Protein 5VZ3 (pdb70)

GO terms:
  GO:0002023 reduction of food intake in response to dietary excess (P, IDA)
  GO:0005125 cytokine activity (F, IDA)
  GO:0005179 hormone activity (F, IDA)
  GO:0005576 extracellular region (C, IDA)
  GO:0005634 nucleus (C, IDA)
  GO:0005737 cytoplasm (C, IDA)
  GO:0042803 protein homodimerization activity (F, IDA)
  GO:0160144 GDF15-GFRAL signaling pathway (P, IDA)
  GO:1901558 response to metformin (P, IDA)
  GO:0032099 negative regulation of appetite (P, IDA)
  GO:0051897 positive regulation of phosphatidylinositol 3-kinase/protein kinase B signal transduction (P, IDA)
  GO:0060392 negative regulation of SMAD protein signal transduction (P, IDA)
  GO:0043410 positive regulation of MAPK cascade (P, IMP)
  GO:0051897 positive regulation of phosphatidylinositol 3-kinase/protein kinase B signal transduction (P, IMP)
  GO:0005515 protein binding (F, IPI)
  GO:0005125 cytokine activity (F, TAS)
  GO:0005576 extracellular region (C, TAS)
  GO:0007165 signal transduction (P, TAS)
  GO:0007179 transforming growth factor beta receptor signaling pathway (P, TAS)
  GO:0007267 cell-cell signaling (P, TAS)

Organism: Homo sapiens (NCBI:txid9606)

Sequence (108 aa):
DHCPLGPGRCCRLHTVRASLEDLGWADWVLSPREVQVTMCIGACPSQFRAANMHAQIKTSLHRLKPDTVPAPCCCCVPASYNPMVLIQKTDTGVSLQTYDDLLAKDCHCI

Foldseek 3Di:
DADDPDVVQAWKKDWDKAACVRVVNPQWFDPDRIDRAIFIDHHAAAPFQAVDVVLNVLNVVCVVPVVPGPHFGKGAPAWAKDWTWTADPVGIDIDIGTHRHGDIIGTD

Solvent-accessible surface area: 7211 Å² total; per-residue (Å²): 131,143,4,84,116,46,91,35,154,3,0,90,61,51,60,60,150,9,26,8,130,107,59,62,71,46,113,140,10,76,41,39,186,95,3,111,21,28,75,17,74,31,57,15,42,71,145,10,82,39,35,71,150,110,1,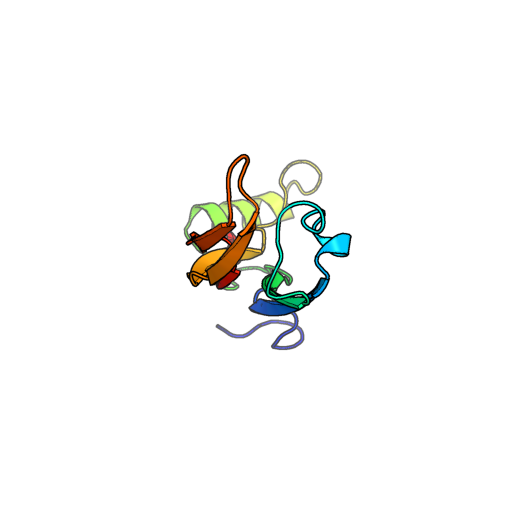86,91,39,34,63,64,60,186,112,97,79,152,106,24,87,44,12,74,17,38,43,48,35,91,50,81,30,72,8,57,29,89,58,146,139,36,91,30,125,82,85,74,97,101,60,23,4,104,66,6,44,2,62

InterPro domains:
  IPR001839 Transforming growth factor-beta, C-terminal [PF00019] (210-307)
  IPR001839 Transforming growth factor-beta, C-terminal [PS51362] (193-308)
  IPR001839 Transforming growth factor-beta, C-terminal [SM00204] (211-308)
  IPR015615 Transforming growth factor-beta-like [PTHR11848] (114-307)
  IPR029034 Cystine-knot cytokine [G3DSA:2.10.90.10] (200-307)
  IPR029034 Cystine-knot cytokine [SSF57501] (201-307)

Structure (mmCIF, N/CA/C/O backbone):
data_5VZ3
#
_entry.id   5VZ3
#
_cell.length_a   49.964
_cell.length_b   123.020
_cell.length_c   41.698
_cell.angle_alpha   90.000
_cell.angle_beta   90.000
_cell.angle_gamma   90.000
#
_symmetry.space_group_name_H-M   'C 2 2 2'
#
loop_
_entity.id
_entity.type
_entity.pdbx_description
1 polymer 'Growth/differentiation factor 15'
2 water water
#
loop_
_atom_site.group_PDB
_atom_site.id
_atom_site.type_symbol
_atom_site.label_atom_id
_atom_site.label_alt_id
_atom_site.label_comp_id
_atom_site.label_asym_id
_atom_site.label_entity_id
_atom_site.label_seq_id
_atom_site.pdbx_PDB_ins_code
_atom_site.Cartn_x
_atom_site.Cartn_y
_atom_site.Cartn_z
_atom_site.occupancy
_atom_site.B_iso_or_equiv
_atom_site.auth_seq_id
_atom_site.auth_comp_id
_atom_site.auth_asym_id
_atom_site.auth_atom_id
_atom_site.pdbx_PDB_model_num
ATOM 1 N N . ASP A 1 5 ? 8.818 13.565 -11.398 1.00 106.04 5 ASP A N 1
ATOM 2 C CA . ASP A 1 5 ? 9.382 14.677 -10.578 1.00 106.35 5 ASP A CA 1
ATOM 3 C C . ASP A 1 5 ? 9.674 15.915 -11.444 1.00 105.64 5 ASP A C 1
ATOM 4 O O . ASP A 1 5 ? 10.673 15.944 -12.181 1.00 103.41 5 ASP A O 1
ATOM 9 N N . HIS A 1 6 ? 8.774 16.904 -11.364 1.00 101.57 6 HIS A N 1
ATOM 10 C CA . HIS A 1 6 ? 8.876 18.173 -12.108 1.00 103.36 6 HIS A CA 1
ATOM 11 C C . HIS A 1 6 ? 9.570 19.239 -11.255 1.00 93.42 6 HIS A C 1
ATOM 12 O O . HIS A 1 6 ? 9.304 19.362 -10.055 1.00 95.83 6 HIS A O 1
ATOM 19 N N . CYS A 1 7 ? 10.458 20.006 -11.879 1.00 80.32 7 CYS A N 1
ATOM 20 C CA . CYS A 1 7 ? 11.202 21.046 -11.174 1.00 75.13 7 CYS A CA 1
ATOM 21 C C . CYS A 1 7 ? 10.345 22.323 -11.215 1.00 77.72 7 CYS A C 1
ATOM 22 O O . CYS A 1 7 ? 9.825 22.627 -12.274 1.00 74.45 7 CYS A O 1
ATOM 25 N N . PRO A 1 8 ? 10.184 23.052 -10.074 1.00 82.64 8 PRO A N 1
ATOM 26 C CA . PRO A 1 8 ? 9.596 24.429 -10.010 1.00 83.65 8 PRO A CA 1
ATOM 27 C C . PRO A 1 8 ? 10.595 25.581 -10.208 1.00 86.63 8 PRO A C 1
ATOM 28 O O . PRO A 1 8 ? 11.257 25.994 -9.254 1.00 93.50 8 PRO A O 1
ATOM 32 N N . LEU A 1 9 ? 10.583 26.151 -11.417 1.00 95.45 9 LEU A N 1
ATOM 33 C CA . LEU A 1 9 ? 11.704 26.863 -12.103 1.00 95.53 9 LEU A CA 1
ATOM 34 C C . LEU A 1 9 ? 12.152 25.885 -13.210 1.00 102.66 9 LEU A C 1
ATOM 35 O O . LEU A 1 9 ? 11.736 24.727 -13.185 1.00 114.99 9 LEU A O 1
ATOM 40 N N . GLY A 1 10 ? 12.922 26.315 -14.209 1.00 106.65 10 GLY A N 1
ATOM 41 C CA . GLY A 1 10 ? 13.437 25.362 -15.232 1.00 111.00 10 GLY A CA 1
ATOM 42 C C . GLY A 1 10 ? 12.394 24.755 -16.175 1.00 113.14 10 GLY A C 1
ATOM 43 O O . GLY A 1 10 ? 11.814 25.510 -16.943 1.00 123.04 10 GLY A O 1
ATOM 44 N N . PRO A 1 11 ? 12.170 23.426 -16.205 1.00 126.24 11 PRO A N 1
ATOM 45 C CA . PRO A 1 11 ? 12.982 22.400 -15.527 1.00 128.80 11 PRO A CA 1
ATOM 46 C C . PRO A 1 11 ? 14.434 22.342 -16.016 1.00 122.17 11 PRO A C 1
ATOM 47 O O . PRO A 1 11 ? 14.838 23.144 -16.864 1.00 114.59 11 PRO A O 1
ATOM 51 N N . GLY A 1 12 ? 15.214 21.424 -15.447 1.00 105.67 12 GLY A N 1
ATOM 52 C CA . GLY A 1 12 ? 16.6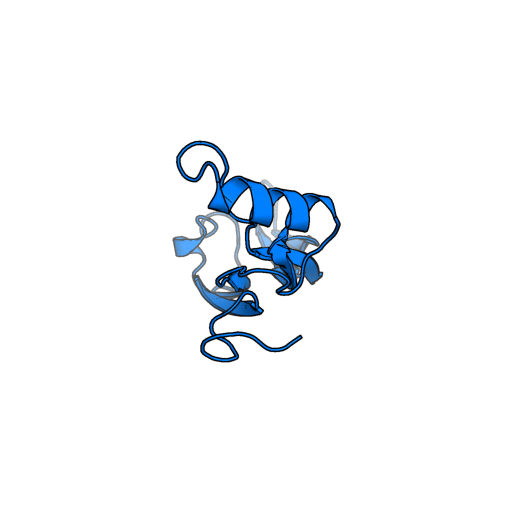72 21.430 -15.613 1.00 90.76 12 GLY A CA 1
ATOM 53 C C . GLY A 1 12 ? 17.464 22.432 -14.762 1.00 80.83 12 GLY A C 1
ATOM 54 O O . GLY A 1 12 ? 18.704 22.377 -14.759 1.00 72.68 12 GLY A O 1
ATOM 55 N N . ARG A 1 13 ? 16.759 23.317 -14.042 1.00 79.52 13 ARG A N 1
ATOM 56 C CA . ARG A 1 13 ? 17.323 24.300 -13.090 1.00 76.79 13 ARG A CA 1
ATOM 57 C C . ARG A 1 13 ? 17.388 23.770 -11.617 1.00 64.88 13 ARG A C 1
ATOM 58 O O . ARG A 1 13 ? 17.803 24.456 -10.654 1.00 57.95 13 ARG A O 1
ATOM 66 N N . CYS A 1 14 ? 16.995 22.515 -11.458 1.00 64.87 14 CYS A N 1
ATOM 67 C CA . CYS A 1 14 ? 17.016 21.850 -10.164 1.00 54.54 14 CYS A CA 1
ATOM 68 C C . CYS A 1 14 ? 18.057 20.768 -10.235 1.00 50.48 14 CYS A C 1
ATOM 69 O O . CYS A 1 14 ? 18.648 20.499 -11.284 1.00 48.24 14 CYS A O 1
ATOM 72 N N . CYS A 1 15 ? 18.280 20.150 -9.095 1.00 39.72 15 CYS A N 1
ATOM 73 C CA . CYS A 1 15 ? 19.233 19.128 -8.935 1.00 33.58 15 CYS A CA 1
ATOM 74 C C . CYS A 1 15 ? 19.228 18.148 -10.087 1.00 41.78 15 CYS A C 1
ATOM 75 O O . CYS A 1 15 ? 18.228 17.426 -10.295 1.00 37.65 15 CYS A O 1
ATOM 78 N N . ARG A 1 16 ? 20.323 18.129 -10.863 1.00 40.85 16 ARG A N 1
ATOM 79 C CA . ARG A 1 16 ? 20.465 17.114 -11.922 1.00 37.26 16 ARG A CA 1
ATOM 80 C C . ARG A 1 16 ? 21.924 16.934 -12.325 1.00 37.79 16 ARG A C 1
ATOM 81 O O . ARG A 1 16 ? 22.778 17.721 -11.945 1.00 37.61 16 ARG A O 1
ATOM 89 N N . LEU A 1 17 ? 22.196 15.875 -13.074 1.00 40.67 17 LEU A N 1
ATOM 90 C CA . LEU A 1 17 ? 23.532 15.624 -13.609 1.00 43.45 17 LEU A CA 1
ATOM 91 C C . LEU A 1 17 ? 23.954 16.685 -14.621 1.00 44.20 17 LEU A C 1
ATOM 92 O O . LEU A 1 17 ? 23.230 16.956 -15.572 1.00 43.05 17 LEU A O 1
ATOM 97 N N . HIS A 1 18 ? 25.088 17.323 -14.362 1.00 42.99 18 HIS A N 1
ATOM 98 C CA . HIS A 1 18 ? 25.813 18.186 -15.287 1.00 44.97 18 HIS A CA 1
ATOM 99 C C . HIS A 1 18 ? 27.147 17.566 -15.695 1.00 46.25 18 HIS A C 1
ATOM 100 O O . HIS A 1 18 ? 27.684 16.729 -14.985 1.00 47.66 18 HIS A O 1
ATOM 107 N N . THR A 1 19 ? 27.688 18.036 -16.819 1.00 46.48 19 THR A N 1
ATOM 108 C CA . THR A 1 19 ? 29.053 17.697 -17.248 1.00 43.96 19 THR A CA 1
ATOM 109 C C . THR A 1 19 ? 29.911 18.908 -17.117 1.00 45.89 19 THR A C 1
ATOM 110 O O . THR A 1 19 ? 29.559 19.974 -17.578 1.00 44.83 19 THR A O 1
ATOM 114 N N . VAL A 1 20 ? 31.008 18.789 -16.389 1.00 42.16 20 VAL A N 1
ATOM 115 C CA . VAL A 1 20 ? 31.903 19.903 -16.212 1.00 39.55 20 VAL A CA 1
ATOM 116 C C . VAL A 1 20 ? 33.232 19.408 -16.811 1.00 44.10 20 VAL A C 1
ATOM 117 O O . VAL A 1 20 ? 33.732 18.342 -16.403 1.00 41.83 20 VAL A O 1
ATOM 121 N N . ARG A 1 21 ? 33.790 20.180 -17.744 1.00 40.88 21 ARG A N 1
ATOM 122 C CA . ARG A 1 21 ? 35.054 19.801 -18.446 1.00 41.89 21 ARG A CA 1
ATOM 123 C C . ARG A 1 21 ? 36.198 20.319 -17.666 1.00 37.13 21 ARG A C 1
ATOM 124 O O . ARG A 1 21 ? 36.175 21.433 -17.259 1.00 42.98 21 ARG A O 1
ATOM 132 N N . ALA A 1 22 ? 37.163 19.470 -17.357 1.00 38.64 22 ALA A N 1
ATOM 133 C CA . ALA A 1 22 ? 38.226 19.851 -16.472 1.00 38.67 22 ALA A CA 1
ATOM 134 C C . ALA A 1 22 ? 39.546 19.318 -17.028 1.00 35.86 22 ALA A C 1
ATOM 135 O O . ALA A 1 22 ? 39.677 18.131 -17.339 1.00 42.27 22 ALA A O 1
ATOM 137 N N . SER A 1 23 ? 40.533 20.177 -17.057 1.00 40.28 23 SER A N 1
ATOM 138 C CA . SER A 1 23 ? 41.889 19.710 -17.372 1.00 43.98 23 SER A CA 1
ATOM 139 C C . SER A 1 23 ? 42.523 19.047 -16.164 1.00 40.78 23 SER A C 1
ATOM 140 O O . SER A 1 23 ? 42.143 19.291 -15.006 1.00 39.23 23 SER A O 1
ATOM 143 N N . LEU A 1 24 ? 43.579 18.294 -16.428 1.00 38.84 24 LEU A N 1
ATOM 144 C CA . LEU A 1 24 ? 44.370 17.717 -15.400 1.00 37.69 24 LEU A CA 1
ATOM 145 C C . LEU A 1 24 ? 44.925 18.748 -14.492 1.00 41.07 24 LEU A C 1
ATOM 146 O O . LEU A 1 24 ? 45.011 18.490 -13.305 1.00 41.13 24 LEU A O 1
ATOM 151 N N . GLU A 1 25 ? 45.269 19.937 -15.013 1.00 35.48 25 GLU A N 1
ATOM 152 C CA . GLU A 1 25 ? 45.880 20.969 -14.184 1.00 43.90 25 GLU A CA 1
ATOM 153 C C . GLU A 1 25 ? 44.765 21.573 -13.255 1.00 36.32 25 GLU A C 1
ATOM 154 O O . GLU A 1 25 ? 45.021 21.929 -12.126 1.00 43.20 25 GLU A O 1
ATOM 160 N N . ASP A 1 26 ? 43.549 21.668 -13.782 1.00 37.29 26 ASP A N 1
ATOM 161 C CA . ASP A 1 26 ? 42.340 22.066 -13.000 1.00 42.38 26 ASP A CA 1
ATOM 162 C C . ASP A 1 26 ? 42.146 21.129 -11.775 1.00 43.02 26 ASP A C 1
ATOM 163 O O . ASP A 1 26 ? 41.863 21.588 -10.682 1.00 39.77 26 ASP A O 1
ATOM 168 N N . LEU A 1 27 ? 42.337 19.831 -11.988 1.00 36.67 27 LEU A N 1
ATOM 169 C CA . LEU A 1 27 ? 42.080 18.801 -10.964 1.00 35.35 27 LEU A CA 1
ATOM 170 C C . LEU A 1 27 ? 43.183 18.644 -10.004 1.00 38.38 27 LEU A C 1
ATOM 171 O O . LEU A 1 27 ? 43.045 17.964 -8.984 1.00 41.67 27 LEU A O 1
ATOM 176 N N . GLY A 1 28 ? 44.334 19.213 -10.343 1.00 41.25 28 GLY A N 1
ATOM 177 C CA . GLY A 1 28 ? 45.523 19.002 -9.557 1.00 42.03 28 GLY A CA 1
ATOM 178 C C . GLY A 1 28 ? 46.156 17.639 -9.850 1.00 38.05 28 GLY A C 1
ATOM 179 O O . GLY A 1 28 ? 46.969 17.204 -9.078 1.00 40.05 28 GLY A O 1
ATOM 180 N N . TRP A 1 29 ? 45.808 17.008 -10.974 1.00 37.52 29 TRP A N 1
ATOM 181 C CA . TRP A 1 29 ? 46.288 15.687 -11.305 1.00 37.68 29 TRP A CA 1
ATOM 182 C C . TRP A 1 29 ? 47.489 15.646 -12.284 1.00 44.05 29 TRP A C 1
ATOM 183 O O . TRP A 1 29 ? 47.975 14.572 -12.565 1.00 41.43 29 TRP A O 1
ATOM 194 N N . ALA A 1 30 ? 47.972 16.771 -12.773 1.00 44.08 30 ALA A N 1
ATOM 195 C CA . ALA A 1 30 ? 48.839 16.752 -13.962 1.00 49.91 30 ALA A CA 1
ATOM 196 C C . ALA A 1 30 ? 50.209 16.069 -13.683 1.00 51.61 30 ALA A C 1
ATOM 197 O O . ALA A 1 30 ? 50.763 15.470 -14.580 1.00 55.55 30 ALA A O 1
ATOM 199 N N . ASP A 1 31 ? 50.699 16.089 -12.441 1.00 47.23 31 ASP A N 1
ATOM 200 C CA . ASP A 1 31 ? 51.957 15.354 -12.105 1.00 57.95 31 ASP A CA 1
ATOM 201 C C . ASP A 1 31 ? 51.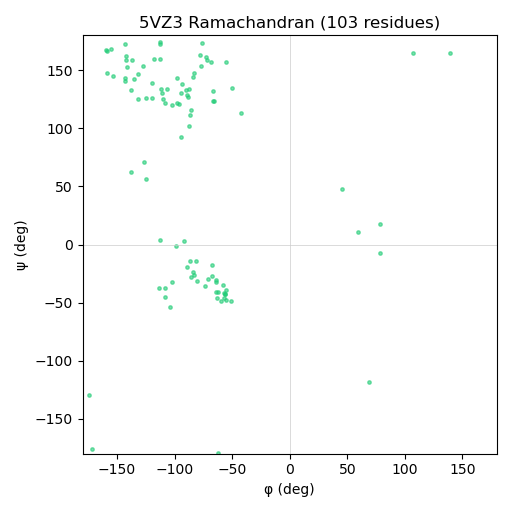884 13.853 -12.243 1.00 51.82 31 ASP A C 1
ATOM 202 O O . ASP A 1 31 ? 52.897 13.235 -12.447 1.00 60.33 31 ASP A O 1
ATOM 207 N N . TRP A 1 32 ? 50.710 13.266 -12.023 1.00 49.80 32 TRP A N 1
ATOM 208 C CA . TRP A 1 32 ? 50.567 11.823 -11.949 1.00 50.15 32 TRP A CA 1
ATOM 209 C C . TRP A 1 32 ? 49.769 11.246 -13.061 1.00 43.59 32 TRP A C 1
ATOM 210 O O . TRP A 1 32 ? 50.033 10.165 -13.455 1.00 53.18 32 TRP A O 1
ATOM 221 N N . VAL A 1 33 ? 48.730 11.915 -13.516 1.00 39.71 33 VAL A N 1
ATOM 222 C CA . VAL A 1 33 ? 47.863 11.375 -14.511 1.00 38.40 33 VAL A CA 1
ATOM 223 C C . VAL A 1 33 ? 48.359 11.756 -15.914 1.00 39.20 33 VAL A C 1
ATOM 224 O O . VAL A 1 33 ? 48.648 12.920 -16.186 1.00 41.29 33 VAL A O 1
ATOM 228 N N . LEU A 1 34 ? 48.392 10.753 -16.787 1.00 40.98 34 LEU A N 1
ATOM 229 C CA . LEU A 1 34 ? 48.849 10.915 -18.176 1.00 42.79 34 LEU A CA 1
ATOM 230 C C . LEU A 1 34 ? 47.690 10.983 -19.171 1.00 38.49 34 LEU A C 1
ATOM 231 O O . LEU A 1 34 ? 47.788 11.635 -20.194 1.00 40.48 34 LEU A O 1
ATOM 236 N N . SER A 1 35 ? 46.595 10.298 -18.910 1.00 40.01 35 SER A N 1
ATOM 237 C CA . SER A 1 35 ? 45.443 10.339 -19.807 1.00 41.48 35 SER A CA 1
ATOM 238 C C . SER A 1 35 ? 44.200 9.929 -19.075 1.00 44.15 35 SER A C 1
ATOM 239 O O . SER A 1 35 ? 44.303 9.089 -18.189 1.00 41.62 35 SER A O 1
ATOM 242 N N . PRO A 1 36 ? 43.021 10.472 -19.406 1.00 45.26 36 PRO A N 1
ATOM 243 C CA . PRO A 1 36 ? 42.803 11.533 -20.402 1.00 44.68 36 PRO A CA 1
ATOM 244 C C . PRO A 1 36 ? 43.318 12.854 -19.904 1.00 46.70 36 PRO A C 1
ATOM 245 O O . PRO A 1 36 ? 43.519 13.013 -18.705 1.00 46.62 36 PRO A O 1
ATOM 249 N N . ARG A 1 37 ? 43.585 13.784 -20.822 1.00 39.11 37 ARG A N 1
ATOM 250 C CA . ARG A 1 37 ? 44.151 15.073 -20.455 1.00 42.05 37 ARG A CA 1
ATOM 251 C C . ARG A 1 37 ? 43.001 16.049 -20.151 1.00 33.29 37 ARG A C 1
ATOM 252 O O . ARG A 1 37 ? 43.228 17.059 -19.497 1.00 39.66 37 ARG A O 1
ATOM 260 N N . GLU A 1 38 ? 41.818 15.739 -20.623 1.00 38.80 38 GLU A N 1
ATOM 261 C CA . GLU A 1 38 ? 40.605 16.521 -20.358 1.00 45.82 38 GLU A CA 1
ATOM 262 C C . GLU A 1 38 ? 39.629 15.550 -19.778 1.00 44.87 38 GLU A C 1
ATOM 263 O O . GLU A 1 38 ? 39.362 14.531 -20.389 1.00 40.99 38 GLU A O 1
ATOM 269 N N . VAL A 1 39 ? 39.073 15.848 -18.602 1.00 45.11 39 VAL A N 1
ATOM 270 C CA . VAL A 1 39 ? 38.043 14.975 -18.009 1.00 44.71 39 VAL A CA 1
ATOM 271 C C . VAL A 1 39 ? 36.665 15.612 -18.100 1.00 37.00 39 VAL A C 1
ATOM 272 O O . VAL A 1 39 ? 36.493 16.798 -17.805 1.00 40.17 39 VAL A O 1
ATOM 276 N N 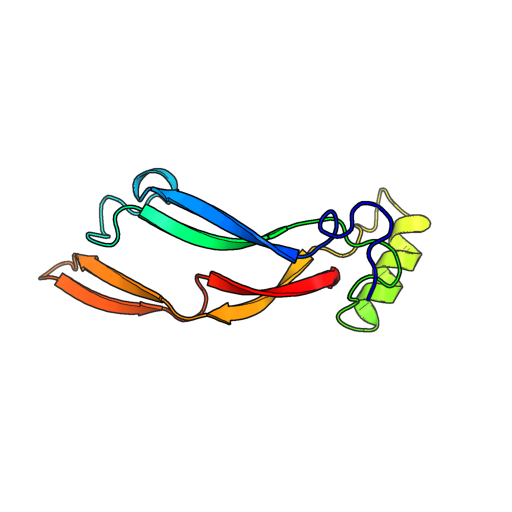. GLN A 1 40 ? 35.714 14.815 -18.528 1.00 36.61 40 GLN A N 1
ATOM 277 C CA . GLN A 1 40 ? 34.322 15.201 -18.613 1.00 43.64 40 GLN A CA 1
ATOM 278 C C . GLN A 1 40 ? 33.708 14.712 -17.268 1.00 44.17 40 GLN A C 1
ATOM 279 O O . GLN A 1 40 ? 33.352 13.539 -17.072 1.00 39.65 40 GLN A O 1
ATOM 285 N N . VAL A 1 41 ? 33.711 15.620 -16.318 1.00 41.08 41 VAL A N 1
ATOM 286 C CA . VAL A 1 41 ? 33.308 15.228 -14.963 1.00 41.43 41 VAL A CA 1
ATOM 287 C C . VAL A 1 41 ? 31.790 15.330 -14.885 1.00 34.81 41 VAL A C 1
ATOM 288 O O . VAL A 1 41 ? 31.227 16.419 -14.968 1.00 43.22 41 VAL A O 1
ATOM 292 N N . THR A 1 42 ? 31.108 14.232 -14.681 1.00 36.12 42 THR A N 1
ATOM 293 C CA . THR A 1 42 ? 29.677 14.344 -14.469 1.00 38.40 42 THR A CA 1
ATOM 294 C C . THR A 1 42 ? 29.423 14.554 -12.941 1.00 33.86 42 THR A C 1
ATOM 295 O O . THR A 1 42 ? 30.053 13.860 -12.080 1.00 32.60 42 THR A O 1
ATOM 299 N N . MET A 1 43 ? 28.670 15.610 -12.672 1.00 38.74 43 MET A N 1
ATOM 300 C CA . MET A 1 43 ? 28.353 16.000 -11.312 1.00 41.01 43 MET A CA 1
ATOM 301 C C . MET A 1 43 ? 26.951 16.517 -11.124 1.00 37.41 43 MET A C 1
ATOM 302 O O . MET A 1 43 ? 26.291 16.955 -12.069 1.00 33.38 43 MET A O 1
ATOM 307 N N . CYS A 1 44 ? 26.517 16.450 -9.861 1.00 35.97 44 CYS A N 1
ATOM 308 C CA . CYS A 1 44 ? 25.162 16.760 -9.497 1.00 33.94 44 CYS A CA 1
ATOM 309 C C . CYS A 1 44 ? 25.159 18.175 -9.041 1.00 32.77 44 CYS A C 1
ATOM 310 O O . CYS A 1 44 ? 25.844 18.555 -8.097 1.00 34.44 44 CYS A O 1
ATOM 313 N N . ILE A 1 45 ? 24.379 18.980 -9.708 1.00 33.61 45 ILE A N 1
ATOM 314 C CA . ILE A 1 45 ? 24.314 20.384 -9.399 1.00 36.29 45 ILE A CA 1
ATOM 315 C C . ILE A 1 45 ? 22.856 20.851 -9.579 1.00 37.25 45 ILE A C 1
ATOM 316 O O . ILE A 1 45 ? 22.183 20.439 -10.523 1.00 37.69 45 ILE A O 1
ATOM 321 N N . GLY A 1 46 ? 22.393 21.719 -8.692 1.00 36.18 46 GLY A N 1
ATOM 322 C CA . GLY A 1 46 ? 21.092 22.357 -8.854 1.00 45.29 46 GLY A CA 1
ATOM 323 C C . GLY A 1 46 ? 20.330 22.452 -7.528 1.00 47.41 46 GLY A C 1
ATOM 324 O O . GLY A 1 46 ? 20.667 21.743 -6.561 1.00 40.02 46 GLY A O 1
ATOM 325 N N . ALA A 1 47 ? 19.277 23.286 -7.503 1.00 49.91 47 ALA A N 1
ATOM 326 C CA . ALA A 1 47 ? 18.477 23.514 -6.278 1.00 46.22 47 ALA A CA 1
ATOM 327 C C . ALA A 1 47 ? 17.706 22.273 -5.916 1.00 39.56 47 ALA A C 1
ATOM 328 O O . ALA A 1 47 ? 17.414 21.405 -6.775 1.00 38.91 47 ALA A O 1
ATOM 330 N N . CYS A 1 48 ? 17.356 22.195 -4.652 1.00 36.75 48 CYS A N 1
ATOM 331 C CA . CYS A 1 48 ? 16.617 21.072 -4.051 1.00 40.02 48 CYS A CA 1
ATOM 332 C C . CYS A 1 48 ? 15.378 21.627 -3.336 1.00 42.26 48 CYS A C 1
ATOM 333 O O . CYS A 1 48 ? 15.335 21.653 -2.118 1.00 42.25 48 CYS A O 1
ATOM 336 N N . PRO A 1 49 ? 14.391 22.097 -4.091 1.00 43.76 49 PRO A N 1
ATOM 337 C CA . PRO A 1 49 ? 13.204 22.637 -3.417 1.00 44.91 49 PRO A CA 1
ATOM 338 C C . PRO A 1 49 ? 12.306 21.525 -2.882 1.00 45.88 49 PRO A C 1
ATOM 339 O O . PRO A 1 49 ? 12.526 20.305 -3.097 1.00 42.90 49 PRO A O 1
ATOM 343 N N . SER A 1 50 ? 11.298 21.949 -2.159 1.00 47.56 50 SER A N 1
ATOM 344 C CA . SER A 1 50 ? 10.468 21.031 -1.472 1.00 47.47 50 SER A CA 1
ATOM 345 C C . SER A 1 50 ? 9.959 19.903 -2.345 1.00 46.01 50 SER A C 1
ATOM 346 O O . SER A 1 50 ? 9.498 20.129 -3.457 1.00 46.36 50 SER A O 1
ATOM 349 N N . GLN A 1 51 ? 10.038 18.685 -1.814 1.00 49.45 51 GLN A N 1
ATOM 350 C CA . GLN A 1 51 ? 9.629 17.461 -2.503 1.00 59.20 51 GLN A CA 1
ATOM 351 C C . GLN A 1 51 ? 10.370 17.189 -3.827 1.00 62.81 51 GLN A C 1
ATOM 352 O O . GLN A 1 51 ? 9.958 16.281 -4.554 1.00 53.27 51 GLN A O 1
ATOM 358 N N . PHE A 1 52 ? 11.454 17.929 -4.137 1.00 55.85 52 PHE A N 1
ATOM 359 C CA . PHE A 1 52 ? 12.183 17.644 -5.386 1.00 52.47 52 PHE A CA 1
ATOM 360 C C . PHE A 1 52 ? 13.216 16.542 -5.140 1.00 48.66 52 PHE A C 1
ATOM 361 O O . PHE A 1 52 ? 14.169 16.736 -4.399 1.00 48.71 52 PHE A O 1
ATOM 369 N N . ARG A 1 53 ? 12.997 15.370 -5.721 1.00 42.91 53 ARG A N 1
ATOM 370 C CA . ARG A 1 53 ? 13.908 14.250 -5.638 1.00 48.54 53 ARG A CA 1
ATOM 371 C C . ARG A 1 53 ? 14.420 14.014 -4.229 1.00 51.77 53 ARG A C 1
ATOM 372 O O . ARG A 1 53 ? 15.652 13.858 -4.038 1.00 37.91 53 ARG A O 1
ATOM 380 N N . ALA A 1 54 ? 13.511 13.998 -3.251 1.00 43.84 54 ALA A N 1
ATOM 381 C CA . ALA A 1 54 ? 13.948 13.779 -1.867 1.00 46.24 54 ALA A CA 1
ATOM 382 C C . ALA A 1 54 ? 14.476 12.367 -1.775 1.00 47.31 54 ALA A C 1
ATOM 383 O O . ALA A 1 54 ? 13.788 11.435 -2.076 1.00 50.08 54 ALA A O 1
ATOM 385 N N . ALA A 1 55 ? 15.707 12.202 -1.337 1.00 44.18 55 ALA A N 1
ATOM 386 C CA . ALA A 1 55 ? 16.287 10.875 -1.227 1.00 46.07 55 ALA A CA 1
ATOM 387 C C . ALA A 1 55 ? 15.564 10.015 -0.213 1.00 51.50 55 ALA A C 1
ATOM 388 O O . ALA A 1 55 ? 15.522 8.822 -0.371 1.00 48.35 55 ALA A O 1
ATOM 390 N N . ASN A 1 56 ? 15.027 10.626 0.840 1.00 44.85 56 ASN A N 1
ATOM 391 C CA . ASN A 1 56 ? 14.488 9.896 1.942 1.00 40.34 56 ASN A CA 1
ATOM 392 C C . ASN A 1 56 ? 13.767 10.857 2.872 1.00 39.26 56 ASN A C 1
ATOM 393 O O . ASN A 1 56 ? 13.687 12.070 2.608 1.00 39.18 56 ASN A O 1
ATOM 398 N N . MET A 1 57 ? 13.276 10.345 3.983 1.00 38.28 57 MET A N 1
ATOM 399 C CA . MET A 1 57 ? 12.510 11.172 4.869 1.00 45.05 57 MET A CA 1
ATOM 400 C C . MET A 1 57 ? 13.362 12.179 5.577 1.00 35.90 57 MET A C 1
ATOM 401 O O . MET A 1 57 ? 12.841 13.221 5.882 1.00 31.91 57 MET A O 1
ATOM 406 N N . HIS A 1 58 ? 14.645 11.872 5.828 1.00 31.68 58 HIS A N 1
ATOM 407 C CA . HIS A 1 58 ? 15.546 12.851 6.409 1.00 33.85 58 HIS A CA 1
ATOM 408 C C . HIS A 1 58 ? 15.596 14.145 5.576 1.00 31.71 58 HIS A C 1
ATOM 409 O O . HIS A 1 58 ? 15.661 15.241 6.121 1.00 29.56 58 HIS A O 1
ATOM 416 N N . ALA A 1 59 ? 15.586 13.997 4.251 1.00 33.23 59 ALA A N 1
ATOM 417 C CA . ALA A 1 59 ? 15.591 15.137 3.327 1.00 29.70 59 ALA A CA 1
ATOM 418 C C . ALA A 1 59 ? 14.369 16.003 3.477 1.00 35.26 5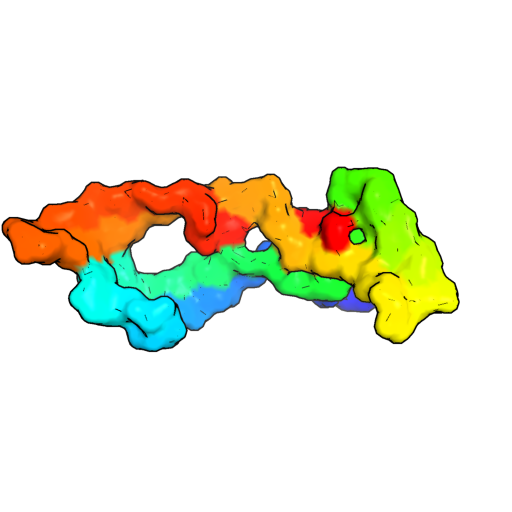9 ALA A C 1
ATOM 419 O O . ALA A 1 59 ? 14.449 17.245 3.435 1.00 32.37 59 ALA A O 1
ATOM 421 N N . GLN A 1 60 ? 13.216 15.372 3.662 1.00 32.06 60 GLN A N 1
ATOM 422 C CA . GLN A 1 60 ? 11.975 16.114 3.895 1.00 32.17 60 GLN A CA 1
ATOM 423 C C . GLN A 1 60 ? 11.957 16.910 5.172 1.00 31.14 60 GLN A C 1
ATOM 424 O O . GLN A 1 60 ? 11.467 18.047 5.206 1.00 36.00 60 GLN A O 1
ATOM 430 N N . ILE A 1 61 ? 12.493 16.306 6.223 1.00 31.28 61 ILE A N 1
ATOM 431 C CA . ILE A 1 61 ? 12.706 16.946 7.489 1.00 33.78 61 ILE A CA 1
ATOM 432 C C . ILE A 1 61 ? 13.626 18.152 7.354 1.00 35.28 61 ILE A C 1
ATOM 433 O O . ILE A 1 61 ? 13.300 19.247 7.827 1.00 34.27 61 ILE A O 1
ATOM 438 N N . LYS A 1 62 ? 14.755 17.994 6.677 1.00 30.04 62 LYS A N 1
ATOM 439 C CA . LYS A 1 62 ? 15.617 19.131 6.403 1.00 31.88 62 LYS A CA 1
ATOM 440 C C . LYS A 1 62 ? 14.938 20.269 5.648 1.00 28.87 62 LYS A C 1
ATOM 441 O O . LYS A 1 62 ? 15.161 21.411 5.952 1.00 31.70 62 LYS A O 1
ATOM 447 N N . THR A 1 63 ? 14.133 19.972 4.663 1.00 28.78 63 THR A N 1
ATOM 448 C CA . THR A 1 63 ? 13.322 20.958 4.014 1.00 31.60 63 THR A CA 1
ATOM 449 C C . THR A 1 63 ? 12.412 21.741 4.980 1.00 36.88 63 THR A C 1
ATOM 450 O O . THR A 1 63 ? 12.339 22.988 4.900 1.00 31.60 63 THR A O 1
ATOM 454 N N . SER A 1 64 ? 11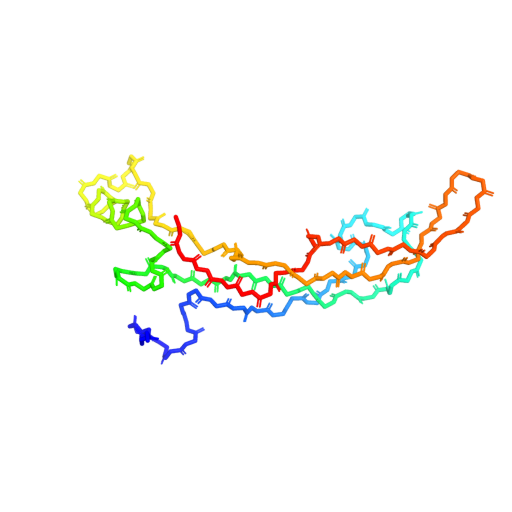.714 21.007 5.857 1.00 34.50 64 SER A N 1
ATOM 455 C CA . SER A 1 64 ? 10.819 21.613 6.814 1.00 35.89 64 SER A CA 1
ATOM 456 C C . SER A 1 64 ? 11.572 22.509 7.794 1.00 30.04 64 SER A C 1
ATOM 457 O O . SER A 1 64 ? 11.190 23.628 8.037 1.00 37.09 64 SER A O 1
ATOM 460 N N . LEU A 1 65 ? 12.669 22.033 8.310 1.00 27.54 65 LEU A N 1
ATOM 461 C CA . LEU A 1 65 ? 13.382 22.737 9.337 1.00 29.66 65 LEU A CA 1
ATOM 462 C C . LEU A 1 65 ? 14.216 23.816 8.781 1.00 34.31 65 LEU A C 1
ATOM 463 O O . LEU A 1 65 ? 14.437 24.769 9.487 1.00 33.16 65 LEU A O 1
ATOM 468 N N . HIS A 1 66 ? 14.731 23.657 7.558 1.00 32.87 66 HIS A N 1
ATOM 469 C CA . HIS A 1 66 ? 15.413 24.754 6.850 1.00 30.98 66 HIS A CA 1
ATOM 470 C C . HIS A 1 66 ? 14.472 26.014 6.692 1.00 34.89 66 HIS A C 1
ATOM 471 O O . HIS A 1 66 ? 14.900 27.141 6.918 1.00 36.18 66 HIS A O 1
ATOM 478 N N . ARG A 1 67 ? 13.224 25.808 6.281 1.00 36.98 67 ARG A N 1
ATOM 479 C CA . ARG A 1 67 ? 12.243 26.896 6.210 1.00 36.17 67 ARG A CA 1
ATOM 480 C C . ARG A 1 67 ? 12.057 27.636 7.572 1.00 36.18 67 ARG A C 1
ATOM 481 O O . ARG A 1 67 ? 11.953 28.862 7.661 1.00 36.57 67 ARG A O 1
ATOM 489 N N . LEU A 1 68 ? 11.992 26.880 8.636 1.00 31.20 68 LEU A N 1
ATOM 490 C CA . LEU A 1 68 ? 11.789 27.472 9.942 1.00 36.37 68 LEU A CA 1
ATOM 491 C C . LEU A 1 68 ? 12.987 28.003 10.672 1.00 42.87 68 LEU A C 1
ATOM 492 O O . LEU A 1 68 ? 12.822 28.888 11.503 1.00 39.69 68 LEU A O 1
ATOM 497 N N . LYS A 1 69 ? 14.175 27.459 10.393 1.00 35.87 69 LYS A N 1
ATOM 498 C CA . LYS A 1 69 ? 15.435 27.836 11.025 1.00 39.95 69 LYS A CA 1
ATOM 499 C C . LYS A 1 69 ? 16.580 27.928 10.016 1.00 36.82 69 LYS A C 1
ATOM 500 O O . LYS A 1 69 ? 17.580 27.174 10.090 1.00 38.24 69 LYS A O 1
ATOM 506 N N . PRO A 1 70 ? 16.457 28.839 9.057 1.00 34.63 70 PRO A N 1
ATOM 507 C CA . PRO A 1 70 ? 17.375 28.918 7.967 1.00 36.63 70 PRO A CA 1
ATOM 508 C C . PRO A 1 70 ? 18.797 29.341 8.311 1.00 38.84 70 PRO A C 1
ATOM 509 O O . PRO A 1 70 ? 19.647 29.101 7.528 1.00 38.95 70 PRO A O 1
ATOM 513 N N . ASP A 1 71 ? 19.049 29.939 9.455 1.00 42.88 71 ASP A N 1
ATOM 514 C CA . ASP A 1 71 ? 20.412 30.274 9.818 1.00 49.13 71 ASP A CA 1
ATOM 515 C C . ASP A 1 71 ? 21.081 29.102 10.514 1.00 50.31 71 ASP A C 1
ATOM 516 O O . ASP A 1 71 ? 22.298 29.120 10.711 1.00 57.29 71 ASP A O 1
ATOM 521 N N . THR A 1 72 ? 20.274 28.145 10.916 1.00 39.07 72 THR A N 1
ATOM 522 C CA . THR A 1 72 ? 20.706 26.976 11.659 1.00 48.06 72 THR A CA 1
ATOM 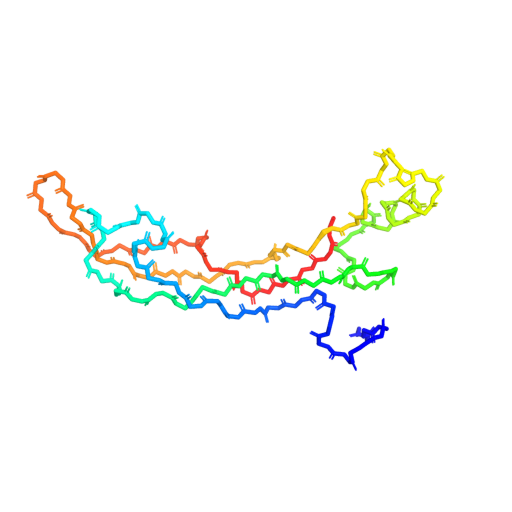523 C C . THR A 1 72 ? 20.758 25.711 10.781 1.00 41.77 72 THR A C 1
ATOM 524 O O . THR A 1 72 ? 21.725 24.971 10.789 1.00 43.24 72 THR A O 1
ATOM 528 N N . VAL A 1 73 ? 19.651 25.413 10.126 1.00 38.07 73 VAL A N 1
ATOM 529 C CA . VAL A 1 73 ? 19.450 24.205 9.322 1.00 37.03 73 VAL A CA 1
ATOM 530 C C . VAL A 1 73 ? 19.569 24.500 7.828 1.00 40.46 73 VAL A C 1
ATOM 531 O O . VAL A 1 73 ? 18.828 25.291 7.304 1.00 36.13 73 VAL A O 1
ATOM 535 N N . PRO A 1 74 ? 20.529 23.852 7.133 1.00 43.63 74 PRO A N 1
ATOM 536 C CA . PRO A 1 74 ? 20.697 24.072 5.701 1.00 39.46 74 PRO A CA 1
ATOM 537 C C . PRO A 1 74 ? 19.601 23.316 4.894 1.00 35.68 74 PRO A C 1
ATOM 538 O O . PRO A 1 74 ? 19.055 22.301 5.393 1.00 39.34 74 PRO A O 1
ATOM 542 N N . ALA A 1 75 ? 19.264 23.800 3.706 1.00 44.26 75 ALA A N 1
ATOM 543 C CA . ALA A 1 75 ? 18.468 23.002 2.714 1.00 48.08 75 ALA A CA 1
ATOM 544 C C . ALA A 1 75 ? 19.076 21.618 2.356 1.00 44.24 75 ALA A C 1
ATOM 545 O O . ALA A 1 75 ? 20.269 21.431 2.504 1.00 38.05 75 ALA A O 1
ATOM 547 N N . PRO A 1 76 ? 18.265 20.662 1.872 1.00 40.79 76 PRO A N 1
ATOM 548 C CA . PRO A 1 76 ? 18.891 19.502 1.246 1.00 40.06 76 PRO A CA 1
ATOM 549 C C . PRO A 1 76 ? 19.827 19.906 0.111 1.00 36.45 76 PRO A C 1
ATOM 550 O O . PRO A 1 76 ? 19.612 20.907 -0.552 1.00 36.98 76 PRO A O 1
ATOM 554 N N A CYS A 1 77 ? 20.858 19.092 -0.090 0.33 35.43 77 CYS A N 1
ATOM 555 N N B CYS A 1 77 ? 20.884 19.128 -0.075 0.33 36.29 77 CYS A N 1
ATOM 556 N N C CYS A 1 77 ? 20.874 19.150 -0.120 0.33 37.47 77 CYS A N 1
ATOM 557 C CA A CYS A 1 77 ? 21.899 19.329 -1.094 0.33 34.45 77 CYS A CA 1
ATOM 558 C CA B CYS A 1 77 ? 21.883 19.392 -1.112 0.33 35.73 77 CYS A CA 1
ATOM 559 C CA C CYS A 1 77 ? 21.732 19.490 -1.236 0.33 37.21 77 CYS A CA 1
ATOM 560 C C A CYS A 1 77 ? 21.762 18.329 -2.237 0.33 31.95 77 CYS A C 1
ATOM 561 C C B CYS A 1 77 ? 21.768 18.350 -2.229 0.33 32.75 77 CYS A C 1
ATOM 562 C C C CYS A 1 77 ? 21.752 18.369 -2.241 0.33 33.61 77 CYS A C 1
ATOM 563 O O A CYS A 1 77 ? 21.416 17.177 -2.002 0.33 32.42 77 CYS A O 1
ATOM 564 O O B CYS A 1 77 ? 21.434 17.200 -1.967 0.33 32.98 77 CYS A O 1
ATOM 565 O O C CYS A 1 77 ? 21.496 17.211 -1.927 0.33 33.43 77 CYS A O 1
ATOM 572 N N . CYS A 1 78 ? 22.111 18.756 -3.452 1.00 33.24 78 CYS A N 1
ATOM 573 C CA . CYS A 1 78 ? 22.137 17.857 -4.616 1.00 33.61 78 CYS A CA 1
ATOM 574 C C . CYS A 1 78 ? 23.435 17.050 -4.594 1.00 31.89 78 CYS A C 1
ATOM 575 O O . CYS A 1 78 ? 24.562 17.602 -4.671 1.00 31.46 78 CYS A O 1
ATOM 578 N N . VAL A 1 79 ? 23.311 15.749 -4.451 1.00 29.17 79 VAL A N 1
ATOM 579 C CA . VAL A 1 79 ? 24.440 14.870 -4.352 1.00 31.50 79 VAL A CA 1
ATOM 580 C C . VAL A 1 79 ? 24.216 13.584 -5.221 1.00 32.27 79 VAL A C 1
ATOM 581 O O . VAL A 1 79 ? 23.124 13.241 -5.533 1.00 31.73 79 VAL A O 1
ATOM 585 N N . PRO A 1 80 ? 25.284 12.911 -5.569 1.00 30.78 80 PRO A N 1
ATOM 586 C CA . PRO A 1 80 ? 25.184 11.743 -6.404 1.00 34.09 80 PRO A CA 1
ATOM 587 C C . PRO A 1 80 ? 24.443 10.646 -5.634 1.00 37.67 80 PRO A C 1
ATOM 588 O O . PRO A 1 80 ? 24.691 10.416 -4.455 1.00 39.05 80 PRO A O 1
ATOM 592 N N . ALA A 1 81 ? 23.490 10.046 -6.290 1.00 40.37 81 ALA A N 1
ATOM 593 C CA . ALA A 1 81 ? 22.871 8.825 -5.788 1.00 43.42 81 ALA A CA 1
ATOM 594 C C . ALA A 1 81 ? 23.694 7.621 -6.181 1.00 49.43 81 ALA A C 1
ATOM 595 O O . ALA A 1 81 ? 23.652 6.612 -5.516 1.00 57.92 81 ALA A O 1
ATOM 597 N N . SER A 1 82 ? 24.482 7.729 -7.235 1.00 45.24 82 SER A N 1
ATOM 598 C CA . SER A 1 82 ? 25.321 6.615 -7.666 1.00 44.91 82 SER A CA 1
ATOM 599 C C . SER A 1 82 ? 26.433 7.183 -8.512 1.00 43.48 82 SER A C 1
ATOM 600 O O . SER A 1 82 ? 26.355 8.325 -8.971 1.00 43.13 82 SER A O 1
ATOM 603 N N . TYR A 1 83 ? 27.434 6.353 -8.745 1.00 49.39 83 TYR A N 1
ATOM 604 C CA . TYR A 1 83 ? 28.599 6.691 -9.576 1.00 49.57 83 TYR A CA 1
ATOM 605 C C . TYR A 1 83 ? 28.811 5.814 -10.869 1.00 53.61 83 TYR A C 1
ATOM 606 O O . TYR A 1 83 ? 28.248 4.712 -11.039 1.00 51.83 83 TYR A O 1
ATOM 615 N N . ASN A 1 84 ? 29.575 6.383 -11.801 1.00 51.81 84 ASN A N 1
ATOM 616 C CA . ASN A 1 84 ? 30.044 5.696 -13.007 1.00 57.66 84 ASN A CA 1
ATOM 617 C C . ASN A 1 84 ? 31.514 5.543 -12.871 1.00 55.91 84 ASN A C 1
ATOM 618 O O . ASN A 1 84 ? 32.169 6.510 -12.520 1.00 57.77 84 ASN A O 1
ATOM 623 N N . PRO A 1 85 ? 32.053 4.348 -13.163 1.00 62.82 85 PRO A N 1
ATOM 624 C CA . PRO A 1 85 ? 33.496 4.157 -13.012 1.00 60.13 85 PRO A CA 1
ATOM 625 C C . PRO A 1 85 ? 34.274 4.866 -14.098 1.00 51.08 85 PRO A C 1
ATOM 626 O O . PRO A 1 85 ? 33.742 5.201 -15.137 1.00 49.28 85 PRO A O 1
ATOM 630 N N . MET A 1 86 ? 35.550 5.088 -13.880 1.00 55.33 86 MET A N 1
ATOM 631 C CA . MET A 1 86 ? 36.373 5.729 -14.938 1.00 57.62 86 MET A CA 1
ATOM 632 C C . MET A 1 86 ? 37.804 5.161 -14.994 1.00 52.45 86 MET A C 1
ATOM 633 O O . MET A 1 86 ? 38.417 4.910 -13.927 1.00 46.20 86 MET A O 1
ATOM 638 N N . VAL A 1 87 ? 38.329 5.045 -16.224 1.00 50.27 87 VAL A N 1
ATOM 639 C CA . VAL A 1 87 ? 39.730 4.628 -16.484 1.00 46.85 87 VAL A CA 1
ATOM 640 C C . VAL A 1 87 ? 40.708 5.774 -16.645 1.00 39.57 87 VAL A C 1
ATOM 641 O O . VAL A 1 87 ? 40.477 6.728 -17.344 1.00 43.79 87 VAL A O 1
ATOM 645 N N . LEU A 1 88 ? 41.815 5.705 -15.928 1.00 38.60 88 LEU A N 1
ATOM 646 C CA . LEU A 1 88 ? 42.876 6.651 -16.030 1.00 41.33 88 LEU A CA 1
ATOM 647 C C . LEU A 1 88 ? 44.176 5.889 -16.280 1.00 40.90 88 LEU A C 1
ATOM 648 O O . LEU A 1 88 ? 44.325 4.792 -15.816 1.00 41.80 88 LEU A O 1
ATOM 653 N N . ILE A 1 89 ? 45.132 6.539 -16.915 1.00 42.76 89 ILE A N 1
ATOM 654 C CA . ILE A 1 89 ? 46.481 6.078 -16.990 1.00 41.39 89 ILE A CA 1
ATOM 655 C C . ILE A 1 89 ? 47.262 7.042 -16.158 1.00 42.40 89 ILE A C 1
ATOM 656 O O . ILE A 1 89 ? 47.158 8.248 -16.317 1.00 42.08 89 ILE A O 1
ATOM 661 N N . GLN A 1 90 ? 48.070 6.502 -15.265 1.00 44.33 90 GLN A N 1
ATOM 662 C CA . GLN A 1 90 ? 48.863 7.325 -14.405 1.00 50.50 90 GLN A CA 1
ATOM 663 C C . GLN A 1 90 ? 50.23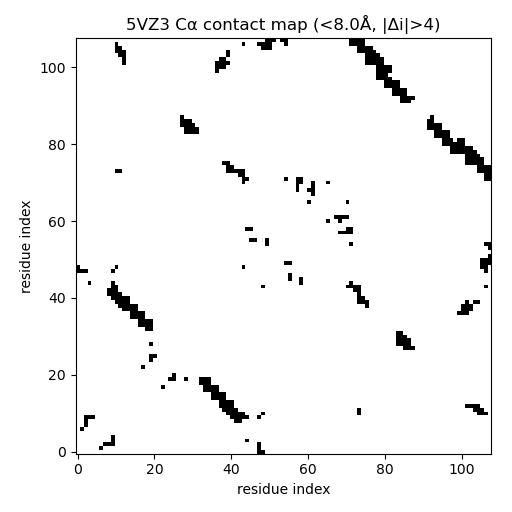4 6.761 -14.146 1.00 46.92 90 GLN A C 1
ATOM 664 O O . GLN A 1 90 ? 50.475 5.612 -14.383 1.00 46.72 90 GLN A O 1
ATOM 670 N N . LYS A 1 91 ? 51.110 7.632 -13.688 1.00 50.74 91 LYS A N 1
ATOM 671 C CA . LYS A 1 91 ? 52.489 7.319 -13.382 1.00 59.05 91 LYS A CA 1
ATOM 672 C C . LYS A 1 91 ? 52.482 6.764 -12.027 1.00 62.99 91 LYS A C 1
ATOM 673 O O . LYS A 1 91 ? 51.694 7.202 -11.184 1.00 72.54 91 LYS A O 1
ATOM 679 N N . THR A 1 92 ? 53.359 5.784 -11.827 1.00 66.06 92 THR A N 1
ATOM 680 C CA . THR A 1 92 ? 53.619 5.165 -10.513 1.00 71.12 92 THR A CA 1
ATOM 681 C C . THR A 1 92 ? 55.077 5.584 -10.163 1.00 67.44 92 THR A C 1
ATOM 682 O O . THR A 1 92 ? 55.822 6.199 -10.982 1.00 55.94 92 THR A O 1
ATOM 686 N N . ASP A 1 93 ? 55.479 5.261 -8.946 1.00 74.76 93 ASP A N 1
ATOM 687 C CA . ASP A 1 93 ? 56.895 5.381 -8.532 1.00 77.68 93 ASP A CA 1
ATOM 688 C C . ASP A 1 93 ? 57.849 4.677 -9.529 1.00 71.17 93 ASP A C 1
ATOM 689 O O . ASP A 1 93 ? 58.813 5.273 -10.007 1.00 69.79 93 ASP A O 1
ATOM 694 N N . THR A 1 94 ? 57.527 3.433 -9.897 1.00 71.06 94 THR A N 1
ATOM 695 C CA . THR A 1 94 ? 58.392 2.611 -10.736 1.00 67.61 94 THR A CA 1
ATOM 696 C C . THR A 1 94 ? 57.836 2.309 -12.130 1.00 61.23 94 THR A C 1
ATOM 697 O O . THR A 1 94 ? 58.460 1.560 -12.877 1.00 61.88 94 THR A O 1
ATOM 701 N N . GLY A 1 95 ? 56.678 2.867 -12.508 1.00 60.11 95 GLY A N 1
ATOM 702 C CA . GLY A 1 95 ? 56.177 2.675 -13.895 1.00 59.98 95 GLY A CA 1
ATOM 703 C C . GLY A 1 95 ? 54.923 3.464 -14.273 1.00 54.71 95 GLY A C 1
ATOM 704 O O . GLY A 1 95 ? 54.847 4.661 -14.052 1.00 54.08 95 GLY A O 1
ATOM 705 N N . VAL A 1 96 ? 53.951 2.774 -14.828 1.00 46.23 96 VAL A N 1
ATOM 706 C CA . VAL A 1 96 ? 52.738 3.393 -15.345 1.00 50.19 96 VAL A CA 1
ATOM 707 C C . VAL A 1 96 ? 51.628 2.361 -15.287 1.00 44.40 96 VAL A C 1
ATOM 708 O O . VAL A 1 96 ? 51.857 1.205 -15.542 1.00 43.86 96 VAL A O 1
ATOM 712 N N . SER A 1 97 ? 50.402 2.793 -15.018 1.00 40.51 97 SER A N 1
ATOM 713 C CA . SER A 1 97 ? 49.315 1.880 -14.931 1.00 40.77 97 SER A CA 1
ATOM 714 C C . SER A 1 97 ? 48.050 2.455 -15.537 1.00 39.69 97 SER A C 1
ATOM 715 O O . SER A 1 97 ? 47.888 3.657 -15.643 1.00 38.62 97 SER A O 1
ATOM 718 N N . LEU A 1 98 ? 47.214 1.549 -15.995 1.00 41.40 98 LEU A N 1
ATOM 719 C CA . LEU A 1 98 ? 45.898 1.831 -16.447 1.00 47.09 98 LEU A CA 1
ATOM 720 C C . LEU A 1 98 ? 45.048 1.235 -15.354 1.00 51.97 98 LEU A C 1
ATOM 721 O O . LEU A 1 98 ? 45.096 0.024 -15.094 1.00 51.23 98 LEU A O 1
ATOM 726 N N . GLN A 1 99 ? 44.226 2.090 -14.747 1.00 50.67 99 GLN A N 1
ATOM 727 C CA . GLN A 1 99 ? 43.497 1.791 -13.514 1.00 53.44 99 GLN A CA 1
ATOM 728 C C . GLN A 1 99 ? 42.015 2.258 -13.619 1.00 55.61 99 GLN A C 1
ATOM 729 O O . GLN A 1 99 ? 41.736 3.323 -14.214 1.00 44.26 99 GLN A O 1
ATOM 735 N N . THR A 1 100 ? 41.090 1.476 -13.057 1.00 49.28 100 THR A N 1
ATOM 736 C CA . THR A 1 100 ? 39.686 1.854 -12.972 1.00 59.05 100 THR A CA 1
ATOM 737 C C . THR A 1 100 ? 39.465 2.422 -11.569 1.00 49.43 100 THR A C 1
ATOM 738 O O . THR A 1 100 ? 40.145 2.041 -10.620 1.00 58.89 100 THR A O 1
ATOM 742 N N . TYR A 1 101 ? 38.615 3.442 -11.520 1.00 51.99 101 TYR A N 1
ATOM 743 C CA . TYR A 1 101 ? 38.275 4.194 -10.310 1.00 49.09 101 TYR A CA 1
ATOM 744 C C . TYR A 1 101 ? 36.763 4.284 -10.273 1.00 42.11 101 TYR A C 1
ATOM 745 O O . TYR A 1 101 ? 36.144 4.734 -11.249 1.00 45.29 101 TYR A O 1
ATOM 754 N N . ASP A 1 102 ? 36.143 3.850 -9.186 1.00 48.80 102 ASP A N 1
ATOM 755 C CA . ASP A 1 102 ? 34.670 3.726 -9.210 1.00 53.94 102 ASP A CA 1
ATOM 756 C C . ASP A 1 102 ? 33.803 4.937 -8.878 1.00 55.32 102 ASP A C 1
ATOM 757 O O . ASP A 1 102 ? 32.643 4.980 -9.326 1.00 60.17 102 ASP A O 1
ATOM 762 N N . ASP A 1 103 ? 34.314 5.860 -8.059 1.00 49.47 103 ASP A N 1
ATOM 763 C CA . ASP A 1 103 ? 33.463 6.960 -7.504 1.00 48.10 103 ASP A CA 1
ATOM 764 C C . ASP A 1 103 ? 34.085 8.327 -7.840 1.00 48.54 103 ASP A C 1
ATOM 765 O O . ASP A 1 103 ? 34.419 9.121 -6.947 1.00 42.18 103 ASP A O 1
ATOM 770 N N . LEU A 1 104 ? 34.299 8.546 -9.141 1.00 39.72 104 LEU A N 1
ATOM 771 C CA . LEU A 1 104 ? 34.901 9.741 -9.665 1.00 43.90 104 LEU A CA 1
ATOM 772 C C . LEU A 1 104 ? 33.818 10.523 -10.348 1.00 41.73 104 LEU A C 1
ATOM 773 O O . LEU A 1 104 ? 33.827 11.741 -10.311 1.00 38.47 104 LEU A O 1
ATOM 778 N N . LEU A 1 105 ? 32.900 9.831 -11.008 1.00 36.55 105 LEU A N 1
ATOM 779 C CA . LEU A 1 105 ? 31.925 10.494 -11.805 1.00 37.77 105 LEU A CA 1
ATOM 780 C C . LEU A 1 105 ? 30.587 10.129 -11.209 1.00 38.51 105 LEU A C 1
ATOM 781 O O . LEU A 1 105 ? 30.374 8.997 -10.878 1.00 42.87 105 LEU A O 1
ATOM 786 N N . ALA A 1 106 ? 29.690 11.097 -11.128 1.00 36.74 106 ALA A N 1
ATOM 787 C CA . ALA A 1 106 ? 28.372 10.876 -10.588 1.00 35.97 106 ALA A CA 1
ATOM 788 C C . ALA A 1 106 ? 27.584 10.316 -11.768 1.00 37.80 106 ALA A C 1
ATOM 789 O O . ALA A 1 106 ? 27.807 10.715 -12.919 1.00 41.26 106 ALA A O 1
ATOM 791 N N . LYS A 1 107 ? 26.637 9.443 -11.464 1.00 43.82 107 LYS A N 1
ATOM 792 C CA . LYS A 1 107 ? 25.799 8.769 -12.487 1.00 48.00 107 LYS A CA 1
ATOM 793 C C . LYS A 1 107 ? 24.370 9.321 -12.438 1.00 46.90 107 LYS A C 1
ATOM 794 O O . LYS A 1 107 ? 23.812 9.666 -13.457 1.00 45.83 107 LYS A O 1
ATOM 800 N N . ASP A 1 108 ? 23.810 9.460 -11.246 1.00 40.89 108 ASP A N 1
ATOM 801 C CA . ASP A 1 108 ? 22.537 10.136 -11.059 1.00 47.16 108 ASP A CA 1
ATOM 802 C C . ASP A 1 108 ? 22.598 10.921 -9.721 1.00 38.61 108 ASP A C 1
ATOM 803 O O . ASP A 1 108 ? 23.552 10.724 -8.936 1.00 33.36 108 ASP A O 1
ATOM 808 N N . CYS A 1 109 ? 21.552 11.726 -9.498 1.00 39.88 109 CYS A N 1
ATOM 809 C CA . CYS A 1 109 ? 21.485 12.775 -8.468 1.00 38.06 109 CYS A CA 1
ATOM 810 C C . CYS A 1 109 ? 20.194 12.712 -7.641 1.00 41.33 109 CYS A C 1
ATOM 811 O O . CYS A 1 109 ? 19.118 12.409 -8.138 1.00 36.81 109 CYS A O 1
ATOM 814 N N . HIS A 1 110 ? 20.294 13.080 -6.381 1.00 37.00 110 HIS A N 1
ATOM 815 C CA . HIS A 1 110 ? 19.101 13.303 -5.574 1.00 35.30 110 HIS A CA 1
ATOM 816 C C . HIS A 1 110 ? 19.441 14.288 -4.428 1.00 36.26 110 HIS A C 1
ATOM 817 O O . HIS A 1 110 ? 20.604 14.665 -4.244 1.00 30.92 110 HIS A O 1
ATOM 824 N N . CYS A 1 111 ? 18.399 14.768 -3.758 1.00 35.17 111 CYS A N 1
ATOM 825 C CA . CYS A 1 111 ? 18.456 15.803 -2.724 1.00 34.05 111 CYS A CA 1
ATOM 826 C C . CYS A 1 111 ? 18.457 15.141 -1.365 1.00 39.11 111 CYS A C 1
ATOM 827 O O . CYS A 1 111 ? 17.538 14.378 -1.034 1.00 35.60 111 CYS A O 1
ATOM 830 N N . ILE A 1 112 ? 19.482 15.387 -0.567 1.00 43.48 112 ILE A N 1
ATOM 831 C CA . ILE A 1 112 ? 19.645 14.609 0.672 1.00 50.89 112 ILE A CA 1
ATOM 832 C C . ILE A 1 112 ? 19.978 15.441 1.891 1.00 56.86 112 ILE A C 1
ATOM 833 O O . ILE A 1 112 ? 20.434 16.613 1.709 1.00 51.55 112 ILE A O 1
#

B-factor: mean 52.61, std 19.82, range [27.54, 133.06]

Nearest PDB structures (foldseek):
  5vt2-assembly1_B  TM=9.750E-01  e=9.723E-19  Homo sapiens
  8v52-assembly1_A  TM=8.075E-01  e=5.609E-09  Homo sapiens
  1tfg-assembly1_A  TM=8.151E-01  e=5.546E-08  Homo sapiens
  3kfd-assembly1_A  TM=8.526E-01  e=1.564E-07  Homo sapiens
  5vqf-assembly2_D  TM=6.308E-01  e=7.607E-07  Sus scrofa

Radius of gyration: 17.79 Å; Cα contacts (8 Å, |Δi|>4): 226; chains: 1; bounding box: 50×28×32 Å

Secondary structure (DSSP, 8-state):
---SSSSSSBSEEEEEEEEHHHHT-TTTEEE-SEEEEEEEESB--TTSSB-SHHHHHHHHHHHH-TTTSPPP-EEEEEEEEEEEEEE-SSSEEEEEEEEEEEEEEEE-